Protein AF-A0A8S2ZNB0-F1 (afdb_monomer_lite)

Secondary structure (DSSP, 8-state):
-TTT-TT--S-HHHHHHHHHHTT-HHHHHTSTTGGG--PPTTSTT-

pLDDT: mean 80.65, std 12.14, range [53.97, 95.12]

Sequence (46 aa):
RFNIDPFGTYSDAEIWTALELVHMKGRISVLNDGLSHLLTEGGENL

Organism: NCBI:txid392030

Radius of gyration: 10.16 Å; chains: 1; bounding box: 22×19×24 Å

Foldseek 3Di:
DCVQCVPPPDDPVVVLVVCVVVVNNVVQVPDPCRVNDDQDPPRPSD

InterPro domains:
  IPR027417 P-loop containing nucleoside triphosphate hydrolase [G3DSA:3.40.50.300] (1-46)

Structure (mmCIF, N/CA/C/O backbone):
data_AF-A0A8S2ZNB0-F1
#
_entry.id   AF-A0A8S2ZNB0-F1
#
loop_
_atom_site.group_PDB
_atom_site.id
_atom_site.type_symbol
_atom_site.label_atom_id
_atom_site.label_alt_id
_atom_site.label_comp_id
_atom_site.label_asym_id
_atom_site.label_entity_id
_atom_site.label_seq_id
_atom_site.pdbx_PDB_ins_code
_atom_site.Cartn_x
_atom_site.Cartn_y
_atom_site.Cartn_z
_atom_site.occupancy
_atom_site.B_iso_or_equiv
_atom_site.auth_seq_id
_atom_site.auth_comp_id
_atom_site.auth_asym_id
_atom_site.auth_atom_id
_atom_site.pdbx_PDB_model_num
ATOM 1 N N . ARG A 1 1 ? 2.503 -1.466 1.479 1.00 78.75 1 ARG A N 1
ATOM 2 C CA . ARG A 1 1 ? 1.189 -1.170 2.107 1.00 78.75 1 ARG A CA 1
ATOM 3 C C . ARG A 1 1 ? 1.343 0.022 3.026 1.00 78.75 1 ARG A C 1
ATOM 5 O O . ARG A 1 1 ? 0.575 0.960 2.912 1.00 78.75 1 ARG A O 1
ATOM 12 N N . PHE A 1 2 ? 2.406 0.018 3.833 1.00 83.62 2 PHE A N 1
ATOM 13 C CA . PHE A 1 2 ? 2.818 1.112 4.712 1.00 83.62 2 PHE A CA 1
ATOM 14 C C . PHE A 1 2 ? 2.726 2.522 4.098 1.00 83.62 2 PHE A C 1
ATOM 16 O O . PHE A 1 2 ? 2.216 3.424 4.744 1.00 83.62 2 PHE A O 1
ATOM 23 N N . ASN A 1 3 ? 3.122 2.704 2.835 1.00 80.88 3 ASN A N 1
ATOM 24 C CA . ASN A 1 3 ? 3.068 4.021 2.179 1.00 80.88 3 ASN A CA 1
ATOM 25 C C . ASN A 1 3 ? 1.645 4.516 1.854 1.00 80.88 3 ASN A C 1
ATOM 27 O O . ASN A 1 3 ? 1.462 5.703 1.613 1.00 80.88 3 ASN A O 1
ATOM 31 N N . ILE A 1 4 ? 0.655 3.621 1.815 1.00 84.44 4 ILE A N 1
ATOM 32 C CA . ILE A 1 4 ? -0.749 3.943 1.508 1.00 84.44 4 ILE A CA 1
ATOM 33 C C . ILE A 1 4 ? -1.594 3.928 2.788 1.00 84.44 4 ILE A C 1
ATOM 35 O O . ILE A 1 4 ? -2.457 4.778 2.975 1.00 84.44 4 ILE A O 1
ATOM 39 N N . ASP A 1 5 ? -1.326 2.976 3.681 1.00 89.62 5 ASP A N 1
ATOM 40 C CA . ASP A 1 5 ? -2.010 2.815 4.960 1.00 89.62 5 ASP A CA 1
ATOM 41 C C . ASP A 1 5 ? -1.003 2.367 6.040 1.00 89.62 5 ASP A C 1
ATOM 43 O O . ASP A 1 5 ? -0.831 1.164 6.276 1.00 89.62 5 ASP A O 1
ATOM 47 N N . PRO A 1 6 ? -0.289 3.312 6.682 1.00 88.06 6 PRO A N 1
ATOM 48 C CA . PRO A 1 6 ? 0.716 2.999 7.701 1.00 88.06 6 PRO A CA 1
ATOM 49 C C . PRO A 1 6 ? 0.104 2.478 9.006 1.00 88.06 6 PRO A C 1
ATOM 51 O O . PRO A 1 6 ? 0.797 1.834 9.792 1.00 88.06 6 PRO A O 1
ATOM 54 N N . PHE A 1 7 ? -1.187 2.728 9.232 1.00 91.81 7 PHE A N 1
ATOM 55 C CA . PHE A 1 7 ? -1.906 2.315 10.438 1.00 91.81 7 PHE A CA 1
ATOM 56 C C . PHE A 1 7 ? -2.671 1.000 10.254 1.00 91.81 7 PHE A C 1
ATOM 58 O O . PHE A 1 7 ? -3.209 0.468 11.221 1.00 91.81 7 PHE A O 1
ATOM 65 N N . GLY A 1 8 ? -2.727 0.467 9.030 1.00 90.12 8 GLY A N 1
ATOM 66 C CA . GLY A 1 8 ? -3.449 -0.765 8.718 1.00 90.12 8 GLY A CA 1
ATOM 67 C C . GLY A 1 8 ? -4.961 -0.652 8.928 1.00 90.12 8 GLY A C 1
ATOM 68 O O . GLY A 1 8 ? -5.594 -1.658 9.243 1.00 90.12 8 GLY A O 1
ATOM 69 N N . THR A 1 9 ? -5.515 0.556 8.797 1.00 95.12 9 THR A N 1
ATOM 70 C CA . THR A 1 9 ? -6.929 0.868 9.054 1.00 95.12 9 THR A CA 1
ATOM 71 C C . THR A 1 9 ? -7.860 0.313 7.978 1.00 95.12 9 THR A C 1
ATOM 73 O O . THR A 1 9 ? -9.005 -0.014 8.278 1.00 95.12 9 THR A O 1
ATOM 76 N N . TYR A 1 10 ? -7.377 0.184 6.742 1.00 92.62 10 TYR A N 1
ATOM 77 C CA . TYR A 1 10 ? -8.186 -0.195 5.587 1.00 92.62 10 TYR A CA 1
ATOM 78 C C . TYR A 1 10 ? -7.847 -1.602 5.107 1.00 92.62 10 TYR A C 1
ATOM 80 O O . TYR A 1 10 ? -6.688 -2.030 5.095 1.00 92.62 10 TYR A O 1
ATOM 88 N N . SER A 1 11 ? -8.867 -2.326 4.664 1.00 93.62 11 SER A N 1
ATOM 89 C CA . SER A 1 11 ? -8.692 -3.611 3.995 1.00 93.62 11 SER A CA 1
ATOM 90 C C . SER A 1 11 ? -8.027 -3.440 2.625 1.00 93.62 11 SER A C 1
ATOM 92 O O . SER A 1 11 ? -8.133 -2.397 1.977 1.00 93.62 11 SER A O 1
ATOM 94 N N . ASP A 1 12 ? -7.386 -4.498 2.128 1.00 89.81 12 ASP A N 1
ATOM 95 C CA . ASP A 1 12 ? -6.769 -4.479 0.798 1.00 89.81 12 ASP A CA 1
ATOM 96 C C . ASP A 1 12 ? -7.788 -4.162 -0.307 1.00 89.81 12 ASP A C 1
ATOM 98 O O . ASP A 1 12 ? -7.451 -3.490 -1.277 1.00 89.81 12 ASP A O 1
ATOM 102 N N . ALA A 1 13 ? -9.048 -4.586 -0.158 1.00 92.44 13 ALA A N 1
ATOM 103 C CA . ALA A 1 13 ? -10.113 -4.280 -1.113 1.00 92.44 13 ALA A CA 1
ATOM 104 C C . ALA A 1 13 ? -10.428 -2.774 -1.180 1.00 92.44 13 ALA A C 1
ATOM 106 O O . ALA A 1 13 ? -10.600 -2.222 -2.271 1.00 92.44 13 ALA A O 1
ATOM 107 N N . GLU A 1 14 ? -10.467 -2.096 -0.030 1.00 94.06 14 GLU A N 1
ATOM 108 C CA . GLU A 1 14 ? -10.661 -0.643 0.044 1.00 94.06 14 GLU A CA 1
ATOM 109 C C . GLU A 1 14 ? -9.467 0.098 -0.562 1.00 94.06 14 GLU A C 1
ATOM 111 O O . GLU A 1 14 ? -9.651 1.017 -1.363 1.00 94.06 14 GLU A O 1
ATOM 116 N N . ILE A 1 15 ? -8.247 -0.362 -0.272 1.00 91.88 15 ILE A N 1
ATOM 117 C CA . ILE A 1 15 ? -7.020 0.191 -0.855 1.00 91.88 15 ILE A CA 1
ATOM 118 C C . ILE A 1 15 ? -7.025 0.022 -2.382 1.00 91.88 15 ILE A C 1
ATOM 120 O O . ILE A 1 15 ? -6.783 0.980 -3.113 1.00 91.88 15 ILE A O 1
ATOM 124 N N . TRP A 1 16 ? -7.357 -1.163 -2.895 1.00 91.12 16 TRP A N 1
ATOM 125 C CA . TRP A 1 16 ? -7.438 -1.410 -4.336 1.00 91.12 16 TRP A CA 1
ATOM 126 C C . TRP A 1 16 ? -8.522 -0.586 -5.031 1.00 91.12 16 TRP A C 1
ATOM 128 O O . TRP A 1 16 ? -8.331 -0.173 -6.175 1.00 91.12 16 TRP A O 1
ATOM 138 N N . THR A 1 17 ? -9.636 -0.319 -4.349 1.00 92.31 17 THR A N 1
ATOM 139 C CA . THR A 1 17 ? -10.690 0.570 -4.854 1.00 92.31 17 THR A CA 1
ATOM 140 C C . THR A 1 17 ? -10.181 2.006 -4.950 1.00 92.31 17 THR A C 1
ATOM 142 O O . THR A 1 17 ? -10.341 2.640 -5.989 1.00 92.31 17 THR A O 1
ATOM 145 N N . ALA A 1 18 ? -9.491 2.506 -3.921 1.00 90.88 18 ALA A N 1
ATOM 146 C CA . ALA A 1 18 ? -8.879 3.834 -3.955 1.00 90.88 18 ALA A CA 1
ATOM 147 C C . ALA A 1 18 ? -7.825 3.959 -5.070 1.00 90.88 18 ALA A C 1
ATOM 149 O O . ALA A 1 18 ? -7.797 4.959 -5.785 1.00 90.88 18 ALA A O 1
ATOM 150 N N . LEU A 1 19 ? -7.004 2.923 -5.275 1.00 89.69 19 LEU A N 1
ATOM 151 C CA . LEU A 1 19 ? -6.000 2.878 -6.342 1.00 89.69 19 LEU A CA 1
ATOM 152 C C . LEU A 1 19 ? -6.609 2.834 -7.751 1.00 89.69 19 LEU A C 1
ATOM 154 O O . LEU A 1 19 ? -6.000 3.351 -8.688 1.00 89.69 19 LEU A O 1
ATOM 158 N N . GLU 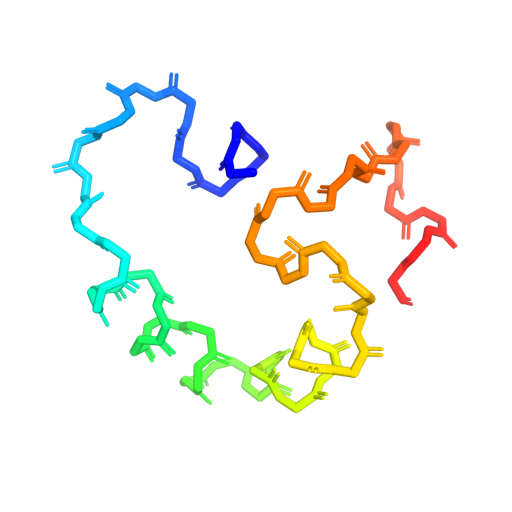A 1 20 ? -7.787 2.231 -7.923 1.00 90.62 20 GLU A N 1
ATOM 159 C CA . GLU A 1 20 ? -8.543 2.274 -9.184 1.00 90.62 20 GLU A CA 1
ATOM 160 C C . GLU A 1 20 ? -8.996 3.705 -9.501 1.00 90.62 20 GLU A C 1
ATOM 162 O O . GLU A 1 20 ? -8.811 4.174 -10.622 1.00 90.62 20 GLU A O 1
ATOM 167 N N . L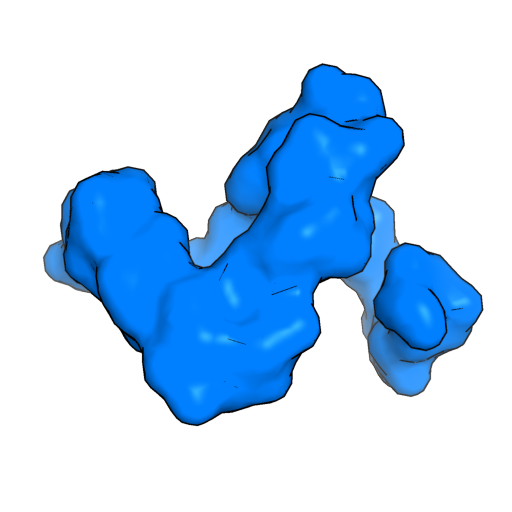EU A 1 21 ? -9.525 4.421 -8.501 1.00 91.50 21 LEU A N 1
ATOM 168 C CA . LEU A 1 21 ? -10.051 5.783 -8.662 1.00 91.50 21 LEU A CA 1
ATOM 169 C C . LEU A 1 21 ? -8.991 6.792 -9.117 1.00 91.50 21 LEU A C 1
ATOM 171 O O . LEU A 1 21 ? -9.317 7.757 -9.802 1.00 91.50 21 LEU A O 1
ATOM 175 N N . VAL A 1 22 ? -7.728 6.566 -8.755 1.00 90.44 22 VAL A N 1
ATOM 176 C CA . VAL A 1 22 ? -6.592 7.406 -9.169 1.00 90.44 22 VAL A CA 1
ATOM 177 C C . VAL A 1 22 ? -5.794 6.802 -10.330 1.00 90.44 22 VAL A C 1
ATOM 179 O O . VAL A 1 22 ? -4.679 7.239 -10.607 1.00 90.44 22 VAL A O 1
ATOM 182 N N . HIS A 1 23 ? -6.337 5.779 -10.999 1.00 86.44 23 HIS A N 1
ATOM 183 C CA . HIS A 1 23 ? -5.709 5.070 -12.121 1.00 86.44 23 HIS A CA 1
ATOM 184 C C . HIS A 1 23 ? -4.321 4.469 -11.812 1.00 86.44 23 HIS A C 1
ATOM 186 O O . HIS A 1 23 ? -3.536 4.188 -12.718 1.00 86.44 23 HIS A O 1
ATOM 192 N N . MET A 1 24 ? -4.005 4.228 -10.536 1.00 85.62 24 MET A N 1
ATOM 193 C CA . MET A 1 24 ? -2.739 3.623 -10.106 1.00 85.62 24 MET A CA 1
ATOM 194 C C . MET A 1 24 ? -2.809 2.106 -9.974 1.00 85.62 24 MET A C 1
ATOM 196 O O . MET A 1 24 ? -1.768 1.450 -9.928 1.00 85.62 24 MET A O 1
ATOM 200 N N . LYS A 1 25 ? -4.012 1.524 -9.961 1.00 83.56 25 LYS A N 1
ATOM 201 C CA . LYS A 1 25 ? -4.188 0.077 -9.822 1.00 83.56 25 LYS A CA 1
ATOM 202 C C . LYS A 1 25 ? -3.389 -0.711 -10.854 1.00 83.56 25 LYS A C 1
ATOM 204 O O . LYS A 1 25 ? -2.616 -1.571 -10.462 1.00 83.56 25 LYS A O 1
ATOM 209 N N . GLY A 1 26 ? -3.498 -0.373 -12.141 1.00 82.56 26 GLY A N 1
ATOM 210 C CA . GLY A 1 26 ? -2.772 -1.077 -13.204 1.00 82.56 26 GLY A CA 1
ATOM 211 C C . GLY A 1 26 ? -1.250 -1.042 -13.030 1.00 82.56 26 GLY A C 1
ATOM 212 O O . GLY A 1 26 ? -0.590 -2.047 -13.270 1.00 82.56 26 GLY A O 1
ATOM 213 N N . ARG A 1 27 ? -0.698 0.079 -12.541 1.00 81.81 27 ARG A N 1
ATOM 214 C CA . ARG A 1 27 ? 0.743 0.221 -12.264 1.00 81.81 27 ARG A CA 1
ATOM 215 C C . ARG A 1 27 ? 1.184 -0.632 -11.079 1.00 81.81 27 ARG A C 1
ATOM 217 O O . ARG A 1 27 ? 2.253 -1.220 -11.116 1.00 81.81 27 ARG A O 1
ATOM 224 N N . ILE A 1 28 ? 0.354 -0.728 -10.044 1.00 80.94 28 ILE A N 1
ATOM 225 C CA . ILE A 1 28 ? 0.683 -1.488 -8.833 1.00 80.94 28 ILE A CA 1
ATOM 226 C C . ILE A 1 28 ? 0.433 -2.989 -9.032 1.00 80.94 28 ILE A C 1
ATOM 228 O O . ILE A 1 28 ? 1.157 -3.808 -8.480 1.00 80.94 28 ILE A O 1
ATOM 232 N N . SER A 1 29 ? -0.545 -3.378 -9.855 1.00 80.06 29 SER A N 1
ATOM 233 C CA . SER A 1 29 ? -0.849 -4.786 -10.145 1.00 80.06 29 SER A CA 1
ATOM 234 C C . SER A 1 29 ? 0.234 -5.503 -10.959 1.00 80.06 29 SER A C 1
ATO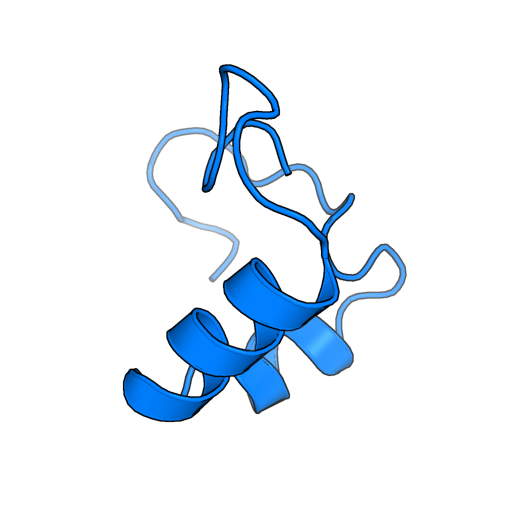M 236 O O . SER A 1 29 ? 0.278 -6.728 -10.929 1.00 80.06 29 SER A O 1
ATOM 238 N N . VAL A 1 30 ? 1.093 -4.774 -11.683 1.00 81.25 30 VAL A N 1
ATOM 239 C CA . VAL A 1 30 ? 2.225 -5.360 -12.429 1.00 81.25 30 VAL A CA 1
ATOM 240 C C . VAL A 1 30 ? 3.500 -5.493 -11.591 1.00 81.25 30 VAL A C 1
ATOM 242 O O . VAL A 1 30 ? 4.462 -6.112 -12.039 1.00 81.25 30 VAL A O 1
ATOM 245 N N . LEU A 1 31 ? 3.522 -4.934 -10.376 1.00 80.81 31 LEU A N 1
ATOM 246 C CA . LEU A 1 31 ? 4.618 -5.126 -9.430 1.00 80.81 31 LEU A CA 1
ATOM 247 C C . LEU A 1 31 ? 4.494 -6.519 -8.806 1.00 80.81 31 LEU A C 1
ATOM 249 O O . LEU A 1 31 ? 3.427 -6.878 -8.309 1.00 80.81 31 LEU A O 1
ATOM 253 N N . ASN A 1 32 ? 5.592 -7.279 -8.773 1.00 74.44 32 ASN A N 1
ATOM 254 C CA . ASN A 1 32 ? 5.605 -8.652 -8.245 1.00 74.44 32 ASN A CA 1
ATOM 255 C C . ASN A 1 32 ? 5.078 -8.762 -6.803 1.00 74.44 32 ASN A C 1
ATOM 257 O O . ASN A 1 32 ? 4.519 -9.790 -6.435 1.00 74.44 32 ASN A O 1
ATOM 261 N N . ASP A 1 33 ? 5.208 -7.693 -6.014 1.00 77.62 33 ASP A N 1
ATOM 262 C CA . ASP A 1 33 ? 4.790 -7.664 -4.609 1.00 77.62 33 ASP A CA 1
ATOM 263 C C . ASP A 1 33 ? 3.441 -6.956 -4.384 1.00 77.62 33 ASP A C 1
ATOM 265 O O . ASP A 1 33 ? 2.985 -6.844 -3.244 1.00 77.62 33 ASP A O 1
ATOM 269 N N . GLY A 1 34 ? 2.788 -6.450 -5.439 1.00 81.81 34 GLY A N 1
ATOM 270 C CA . GLY A 1 34 ? 1.505 -5.747 -5.355 1.00 81.81 34 GLY A CA 1
ATOM 271 C C . GLY A 1 34 ? 1.489 -4.641 -4.291 1.00 81.81 34 GLY A C 1
ATOM 272 O O . GLY A 1 34 ? 2.375 -3.786 -4.244 1.00 81.81 34 GLY A O 1
ATOM 273 N N . LEU A 1 35 ? 0.501 -4.671 -3.386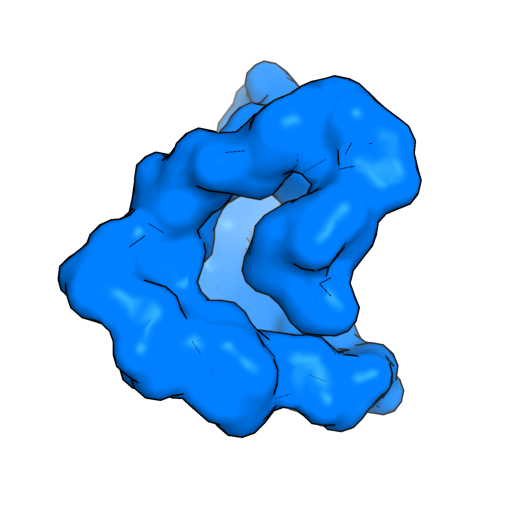 1.00 80.94 35 LEU A N 1
ATOM 274 C CA . LEU A 1 35 ? 0.424 -3.721 -2.268 1.00 80.94 35 LEU A CA 1
ATOM 275 C C . LEU A 1 35 ? 1.603 -3.833 -1.304 1.00 80.94 35 LEU A C 1
ATOM 277 O O . LEU A 1 35 ? 1.849 -2.877 -0.580 1.00 80.94 35 LEU A O 1
ATOM 281 N N . SER A 1 36 ? 2.320 -4.952 -1.258 1.00 76.44 36 SER A N 1
ATOM 282 C CA . SER A 1 36 ? 3.487 -5.157 -0.392 1.00 76.44 36 SER A CA 1
ATOM 283 C C . SER A 1 36 ? 4.785 -4.641 -1.006 1.00 76.44 36 SER A C 1
ATOM 285 O O . SER A 1 36 ? 5.813 -4.688 -0.333 1.00 76.44 36 SER A O 1
ATOM 287 N N . HIS A 1 37 ? 4.747 -4.095 -2.227 1.00 74.56 37 HIS A N 1
ATOM 288 C CA . HIS A 1 37 ? 5.930 -3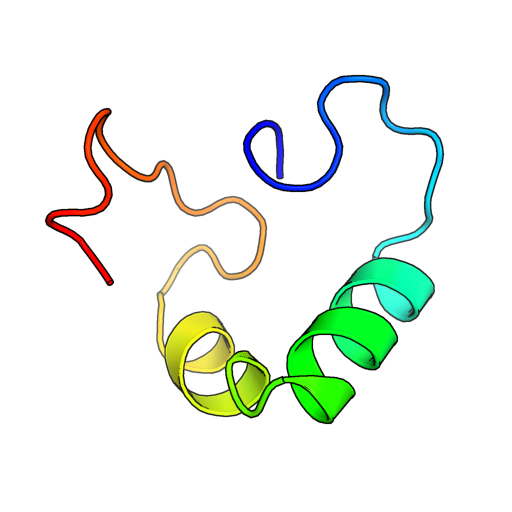.516 -2.844 1.00 74.56 37 HIS A CA 1
ATOM 289 C C . HIS A 1 37 ? 6.473 -2.357 -2.002 1.00 74.56 37 HIS A C 1
ATOM 291 O O . HIS A 1 37 ? 5.744 -1.434 -1.611 1.00 74.56 37 HIS A O 1
ATOM 297 N N . LEU A 1 38 ? 7.764 -2.434 -1.690 1.00 61.47 38 LEU A N 1
ATOM 298 C CA . LEU A 1 38 ? 8.467 -1.408 -0.940 1.00 61.47 38 LEU A CA 1
ATOM 299 C C . LEU A 1 38 ? 8.776 -0.253 -1.897 1.00 61.47 38 LEU A C 1
ATOM 301 O O . LEU A 1 38 ? 9.711 -0.342 -2.691 1.00 61.47 38 LEU A O 1
ATOM 305 N N . LEU A 1 39 ? 7.995 0.830 -1.846 1.00 63.72 39 LEU A N 1
ATOM 306 C CA . LEU A 1 39 ? 8.413 2.045 -2.547 1.00 63.72 39 LEU A CA 1
ATOM 307 C C . LEU A 1 39 ? 9.529 2.706 -1.743 1.00 63.72 39 LEU A C 1
ATOM 309 O O . LEU A 1 39 ? 9.387 2.900 -0.533 1.00 63.72 39 LEU A O 1
ATOM 313 N N . THR A 1 40 ? 10.617 3.043 -2.426 1.00 56.78 40 THR A N 1
ATOM 314 C CA . THR A 1 40 ? 11.682 3.885 -1.889 1.00 56.78 40 THR A CA 1
ATOM 315 C C . THR A 1 40 ? 11.145 5.292 -1.612 1.00 56.78 40 THR A C 1
ATOM 317 O O . THR A 1 40 ? 10.221 5.767 -2.284 1.00 56.78 40 THR A O 1
ATOM 320 N N . GLU A 1 41 ? 11.684 5.951 -0.581 1.00 53.97 41 GLU A N 1
ATOM 321 C CA . GLU A 1 41 ? 11.338 7.342 -0.266 1.00 53.97 41 GLU A CA 1
ATOM 322 C C . GLU A 1 41 ? 11.489 8.230 -1.509 1.00 53.97 41 GLU A C 1
ATOM 324 O O . GLU A 1 41 ? 12.457 8.111 -2.254 1.00 53.97 41 GLU A O 1
ATOM 329 N N . GLY A 1 42 ? 10.511 9.109 -1.746 1.00 59.41 42 GLY A N 1
ATOM 330 C CA . GLY A 1 42 ? 10.508 10.022 -2.895 1.00 59.41 42 GLY A CA 1
ATOM 331 C C . GLY A 1 42 ? 9.748 9.529 -4.132 1.00 59.41 42 GLY A C 1
ATOM 332 O O . GLY A 1 42 ? 9.553 10.311 -5.057 1.00 59.41 42 GLY A O 1
ATOM 333 N N . GLY A 1 43 ? 9.248 8.288 -4.146 1.00 57.56 43 GLY A N 1
ATOM 334 C CA . GLY A 1 43 ? 8.372 7.806 -5.223 1.00 57.56 43 GLY A CA 1
ATOM 335 C C . GLY A 1 43 ? 9.084 7.502 -6.544 1.00 57.56 43 GLY A C 1
ATOM 336 O O . GLY A 1 43 ? 8.425 7.396 -7.571 1.00 57.56 43 GLY A O 1
ATOM 337 N N . GLU A 1 44 ? 10.407 7.323 -6.530 1.00 59.38 44 GLU A N 1
ATOM 338 C CA . GLU A 1 44 ? 11.205 7.029 -7.734 1.00 59.38 44 GLU A CA 1
ATOM 339 C C . GLU A 1 44 ? 10.846 5.687 -8.402 1.00 59.38 44 GLU A C 1
ATOM 341 O O . GLU A 1 44 ? 11.123 5.494 -9.583 1.00 59.38 44 GLU A O 1
ATOM 346 N N . ASN A 1 45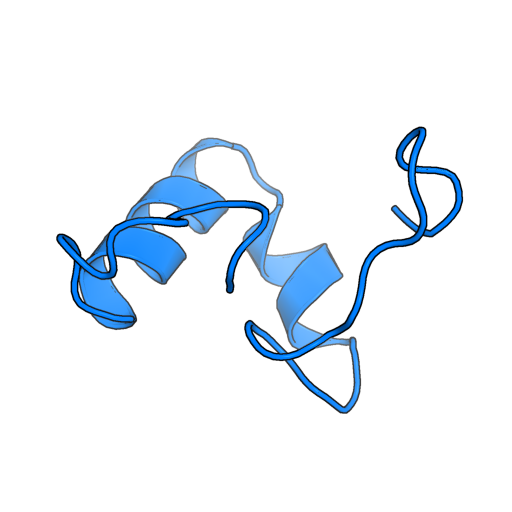 ? 10.181 4.782 -7.674 1.00 58.94 45 ASN A N 1
ATOM 347 C CA . ASN A 1 45 ? 9.740 3.471 -8.167 1.00 58.94 45 ASN A CA 1
ATOM 348 C C . ASN A 1 45 ? 8.295 3.452 -8.714 1.00 58.94 45 ASN A C 1
ATOM 350 O O . ASN A 1 45 ? 7.742 2.365 -8.892 1.00 58.94 45 ASN A O 1
ATOM 354 N N . LEU A 1 46 ? 7.658 4.614 -8.930 1.00 56.41 46 LEU A N 1
ATOM 355 C CA . LEU A 1 46 ? 6.307 4.706 -9.505 1.00 56.41 46 LEU A CA 1
ATOM 356 C C . LEU A 1 46 ? 6.322 4.907 -11.011 1.00 56.41 46 LEU A C 1
ATOM 358 O O . LEU A 1 46 ? 6.594 6.033 -11.488 1.00 56.41 46 LEU A O 1
#